Protein AF-A0A1G8NMJ6-F1 (afdb_monomer)

Nearest PDB structures (foldseek):
  6l4l-assembly1_A  TM=5.989E-01  e=3.437E-01  Staphylococcus aureus
  6jis-assembly1_A-2  TM=5.988E-01  e=3.437E-01  Staphylococcus aureus
  6jiw-assembly1_A-2  TM=6.009E-01  e=6.263E-01  Staphylococcus aureus
  3mpr-assembly1_B  TM=6.505E-01  e=8.455E-01  Bacteroides thetaiotaomicron
  2cv8-assembly1_B  TM=3.563E-01  e=1.167E-01  Sulfurisphaera tokodaii

Mean predicted aligned error: 8.41 Å

Radius of gyration: 17.75 Å; Cα contacts (8 Å, |Δi|>4): 208; chains: 1; bounding box: 50×56×42 Å

pLDDT: mean 82.77, std 16.31, range [35.97, 97.88]

Solvent-accessible surface area (backbone atoms only — not comparable to full-atom values): 10008 Å² total; per-residue (Å²): 144,81,84,88,82,79,80,87,79,86,73,89,75,74,80,81,84,61,74,37,52,73,51,55,56,48,33,49,51,49,47,35,46,43,70,59,72,46,87,45,74,67,52,45,52,52,49,51,57,61,55,54,77,39,45,52,67,84,84,37,96,41,73,64,54,51,61,57,43,54,57,58,51,49,53,54,51,49,56,51,43,61,57,56,71,78,44,97,38,47,45,79,46,79,50,97,86,32,41,32,35,29,48,65,53,87,89,51,69,52,37,52,33,40,35,65,40,60,81,51,74,67,57,43,52,51,47,52,52,52,53,48,52,50,46,50,69,75,40,66,88,40,16,36,36,43,40,36,36,30,71,87,75,71,46,76,43,81,48,77,44,78,56,81,73,80,80,128

Structure (mmCIF, N/CA/C/O backbone):
data_AF-A0A1G8NMJ6-F1
#
_entry.id   AF-A0A1G8NMJ6-F1
#
loop_
_atom_site.group_PDB
_atom_site.id
_atom_site.type_symbol
_atom_site.label_atom_id
_atom_site.label_alt_id
_atom_site.label_comp_id
_atom_site.label_asym_id
_atom_site.label_entity_id
_atom_site.label_seq_id
_atom_site.pdbx_PDB_ins_code
_atom_site.Cartn_x
_atom_site.Cartn_y
_atom_site.Cartn_z
_atom_site.occupancy
_atom_site.B_iso_or_equiv
_atom_site.auth_seq_id
_atom_site.auth_comp_id
_atom_site.auth_asym_id
_atom_site.auth_atom_id
_atom_site.pdbx_PDB_model_num
ATOM 1 N N . MET A 1 1 ? -7.998 40.897 12.140 1.00 40.38 1 MET A N 1
ATOM 2 C CA . MET A 1 1 ? -7.699 39.446 12.120 1.00 40.38 1 MET A CA 1
ATOM 3 C C . MET A 1 1 ? -8.924 38.678 11.640 1.00 40.38 1 MET A C 1
ATOM 5 O O . MET A 1 1 ? -9.579 37.986 12.405 1.00 40.38 1 MET A O 1
ATOM 9 N N . LYS A 1 2 ? -9.266 38.855 10.367 1.00 40.78 2 LY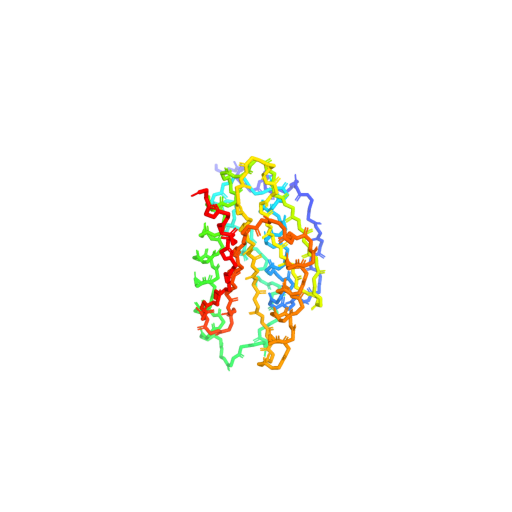S A N 1
ATOM 10 C CA . LYS A 1 2 ? -10.247 38.049 9.641 1.00 40.78 2 LYS A CA 1
ATOM 11 C C . LYS A 1 2 ? -9.519 37.532 8.398 1.00 40.78 2 LYS A C 1
ATOM 13 O O . LYS A 1 2 ? -8.602 38.202 7.936 1.00 40.78 2 LYS A O 1
ATOM 18 N N . ASP A 1 3 ? -9.902 36.340 7.956 1.00 40.44 3 ASP A N 1
ATOM 19 C CA . ASP A 1 3 ? -9.538 35.735 6.663 1.00 40.44 3 ASP A CA 1
ATOM 20 C C . ASP A 1 3 ? -8.311 34.809 6.612 1.00 40.44 3 ASP A C 1
ATOM 22 O O . ASP A 1 3 ? -7.582 34.779 5.629 1.00 40.44 3 ASP A O 1
ATOM 26 N N . PHE A 1 4 ? -8.135 33.950 7.627 1.00 40.59 4 PHE A N 1
ATOM 27 C CA . PHE A 1 4 ? -7.303 32.736 7.482 1.00 40.59 4 PHE A CA 1
ATOM 28 C C . PHE A 1 4 ? -8.119 31.444 7.267 1.00 40.59 4 PHE A C 1
ATOM 30 O O . PHE A 1 4 ? -7.562 30.411 6.908 1.00 40.59 4 PHE A O 1
ATOM 37 N N . ASN A 1 5 ? -9.448 31.497 7.436 1.00 41.06 5 ASN A N 1
ATOM 38 C CA . ASN A 1 5 ? -10.323 30.316 7.377 1.00 41.06 5 ASN A CA 1
ATOM 39 C C . ASN A 1 5 ? -10.987 30.072 6.009 1.00 41.06 5 ASN A C 1
ATOM 41 O O . ASN A 1 5 ? -11.635 29.046 5.839 1.00 41.06 5 ASN A O 1
ATOM 45 N N . ALA A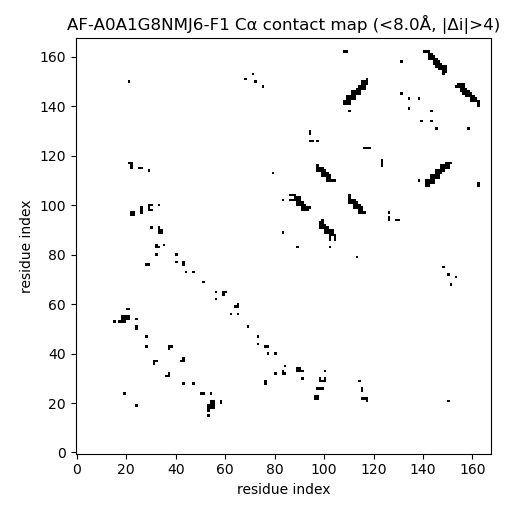 1 6 ? -10.836 30.971 5.031 1.00 38.41 6 ALA A N 1
ATOM 46 C CA . ALA A 1 6 ? -11.620 30.921 3.791 1.00 38.41 6 ALA A CA 1
ATOM 47 C C . ALA A 1 6 ? -10.942 30.201 2.603 1.00 38.41 6 ALA A C 1
ATOM 49 O O . ALA A 1 6 ? -11.583 29.994 1.579 1.00 38.41 6 ALA A O 1
ATOM 50 N N . HIS A 1 7 ? -9.671 29.789 2.707 1.00 35.97 7 HIS A N 1
ATOM 51 C CA . HIS A 1 7 ? -8.907 29.294 1.544 1.00 35.97 7 HIS A CA 1
ATOM 52 C C . HIS A 1 7 ? -8.474 27.820 1.583 1.00 35.97 7 HIS A C 1
ATOM 54 O O . HIS A 1 7 ? -7.648 27.404 0.777 1.00 35.97 7 HIS A O 1
ATOM 60 N N . ILE A 1 8 ? -9.066 26.988 2.445 1.00 45.09 8 ILE A N 1
ATOM 61 C CA . ILE A 1 8 ? -8.804 25.532 2.457 1.00 45.09 8 ILE A CA 1
ATOM 62 C C . ILE A 1 8 ? -10.069 24.738 2.089 1.00 45.09 8 ILE A C 1
ATOM 64 O O . ILE A 1 8 ? -10.347 23.686 2.657 1.00 45.09 8 ILE A O 1
ATOM 68 N N . GLU A 1 9 ? -10.869 25.225 1.140 1.00 43.06 9 GLU A N 1
ATOM 69 C CA . GLU A 1 9 ? -12.060 24.510 0.656 1.00 43.06 9 GLU A CA 1
ATOM 70 C C . GLU A 1 9 ? -12.215 24.603 -0.863 1.00 43.06 9 GLU A C 1
ATOM 72 O O . GLU A 1 9 ? -13.173 25.166 -1.370 1.00 43.06 9 GLU A O 1
ATOM 77 N N . SER A 1 10 ? -11.270 24.058 -1.628 1.00 40.72 10 SER A N 1
ATOM 78 C CA . SER A 1 10 ? -11.523 23.742 -3.046 1.00 40.72 10 SER A CA 1
ATOM 79 C C . SER A 1 10 ? -10.456 22.816 -3.615 1.00 40.72 10 SER A C 1
ATOM 81 O O . SER A 1 10 ? -9.650 23.169 -4.469 1.00 40.72 10 SER A O 1
ATOM 83 N N . SER A 1 11 ? -10.429 21.576 -3.137 1.00 39.00 11 SER A N 1
ATOM 84 C CA . SER A 1 11 ? -9.741 20.507 -3.865 1.00 39.00 11 SER A CA 1
ATOM 85 C C . SER A 1 11 ? -10.468 19.194 -3.598 1.00 39.00 11 SER A C 1
ATOM 87 O O . SER A 1 11 ? -10.291 18.591 -2.545 1.00 39.00 11 SER A O 1
ATOM 89 N N . ASN A 1 12 ? -11.363 18.815 -4.517 1.00 40.78 12 ASN A N 1
ATOM 90 C CA . ASN A 1 12 ? -11.930 17.471 -4.699 1.00 40.78 12 ASN A CA 1
ATOM 91 C C . ASN A 1 12 ? -12.186 16.647 -3.420 1.00 40.78 12 ASN A C 1
ATOM 93 O O . ASN A 1 12 ? -11.673 15.537 -3.267 1.00 40.78 12 ASN A O 1
ATOM 97 N N . ARG A 1 13 ? -13.025 17.157 -2.508 1.00 45.28 13 ARG A N 1
ATOM 98 C CA . ARG A 1 13 ? -13.542 16.356 -1.390 1.00 45.28 13 ARG A CA 1
ATOM 99 C C . ARG A 1 13 ? -14.541 15.335 -1.939 1.00 45.28 13 ARG A C 1
ATOM 101 O O . ARG A 1 13 ? -15.704 15.663 -2.147 1.00 45.28 13 ARG A O 1
ATOM 108 N N . ARG A 1 14 ? -14.117 14.081 -2.131 1.00 49.50 14 ARG A N 1
ATOM 109 C CA . ARG A 1 14 ? -15.064 12.967 -1.973 1.00 49.50 14 ARG A CA 1
ATOM 110 C C . ARG A 1 14 ? -15.632 13.103 -0.561 1.00 49.50 14 ARG A C 1
ATOM 112 O O . ARG A 1 14 ? -14.855 13.175 0.391 1.00 49.50 14 ARG A O 1
ATOM 119 N N . SER A 1 15 ? -16.948 13.239 -0.425 1.00 50.59 15 SER A N 1
ATOM 120 C CA . SER A 1 15 ? -17.579 13.253 0.891 1.00 50.59 15 SER A CA 1
ATOM 121 C C . SER A 1 15 ? -17.396 11.866 1.498 1.00 50.59 15 SER A C 1
ATOM 123 O O . SER A 1 15 ? -18.048 10.916 1.073 1.00 50.59 15 SER A O 1
ATOM 125 N N . PHE A 1 16 ? -16.472 11.726 2.446 1.00 56.09 16 PHE A N 1
ATOM 126 C CA . PHE A 1 16 ? -16.402 10.533 3.281 1.00 56.09 16 PHE A CA 1
ATOM 127 C C . PHE A 1 16 ? -17.601 10.586 4.233 1.00 56.09 16 PHE A C 1
ATOM 129 O O . PHE A 1 16 ? -17.532 11.191 5.297 1.00 56.09 16 PHE A O 1
ATOM 136 N N . THR A 1 17 ? -18.742 10.066 3.786 1.00 60.09 17 THR A N 1
ATOM 137 C CA . THR A 1 17 ? -19.942 9.896 4.619 1.00 60.09 17 THR A CA 1
ATOM 138 C C . THR A 1 17 ? -19.936 8.556 5.341 1.00 60.09 17 THR A C 1
ATOM 140 O O . THR A 1 17 ? -20.579 8.430 6.378 1.00 60.09 17 THR A O 1
ATOM 143 N N . ASP A 1 18 ? -19.164 7.594 4.833 1.00 67.62 18 ASP A N 1
ATOM 144 C CA . ASP A 1 18 ? -19.147 6.223 5.325 1.00 67.62 18 ASP A CA 1
ATOM 145 C C . ASP A 1 18 ? -17.818 5.912 6.029 1.00 67.62 18 ASP A C 1
ATOM 147 O O . ASP A 1 18 ? -16.759 6.355 5.560 1.00 67.62 18 ASP A O 1
ATOM 151 N N . PRO A 1 19 ? -17.846 5.152 7.140 1.00 78.50 19 PRO A N 1
ATOM 152 C CA . PRO A 1 19 ? -16.633 4.701 7.800 1.00 78.50 19 PRO A CA 1
ATOM 153 C C . PRO A 1 19 ? -15.791 3.857 6.838 1.00 78.50 19 PRO A C 1
ATOM 155 O O . PRO A 1 19 ? -16.287 2.938 6.185 1.00 78.50 19 PRO A O 1
ATOM 158 N N . ILE A 1 20 ? -14.501 4.174 6.751 1.00 86.69 20 ILE A N 1
ATOM 159 C CA . ILE A 1 20 ? -13.534 3.430 5.944 1.00 86.69 20 ILE A CA 1
ATOM 160 C C . ILE A 1 20 ? -12.774 2.452 6.832 1.00 86.69 20 ILE A C 1
ATOM 162 O O . ILE A 1 20 ? -12.420 2.764 7.968 1.00 86.69 20 ILE A O 1
ATOM 166 N N . CYS A 1 21 ? -12.483 1.263 6.309 1.00 87.94 21 CYS A N 1
ATOM 167 C CA . CYS A 1 21 ? -11.609 0.326 7.006 1.00 87.94 21 CYS A CA 1
ATOM 168 C C . CYS A 1 21 ? -10.134 0.717 6.837 1.00 87.94 21 CYS A C 1
ATOM 170 O O . CYS A 1 21 ? -9.751 1.428 5.898 1.00 87.94 21 CYS A O 1
ATOM 172 N N . LEU A 1 22 ? -9.278 0.187 7.713 1.00 86.62 22 LEU A N 1
ATOM 173 C CA . LEU A 1 22 ? -7.846 0.495 7.724 1.00 86.62 22 LEU A CA 1
ATOM 174 C C . LEU A 1 22 ? -7.158 0.174 6.390 1.00 86.62 22 LEU A C 1
ATOM 176 O O . LEU A 1 22 ? -6.351 0.963 5.903 1.00 86.62 22 LEU A O 1
ATOM 180 N N . GLN A 1 23 ? -7.519 -0.940 5.748 1.00 90.88 23 GLN A N 1
ATOM 181 C CA . GLN A 1 23 ? -6.962 -1.293 4.439 1.00 90.88 23 GLN A CA 1
ATOM 182 C C . GLN A 1 23 ? -7.289 -0.246 3.370 1.00 90.88 23 GLN A C 1
ATOM 184 O O . GLN A 1 23 ? -6.432 0.101 2.558 1.00 90.88 23 GLN A O 1
ATOM 189 N N . GLN A 1 24 ? -8.532 0.238 3.348 1.00 91.00 24 GLN A N 1
ATOM 190 C CA . GLN A 1 24 ? -8.997 1.175 2.333 1.00 91.00 24 GLN A CA 1
ATOM 191 C C . GLN A 1 24 ? -8.292 2.523 2.469 1.00 91.00 24 GLN A C 1
ATOM 193 O O . GLN A 1 24 ? -7.796 3.040 1.468 1.00 91.00 24 GLN A O 1
ATOM 198 N N . LEU A 1 25 ? -8.174 3.034 3.698 1.00 89.94 25 LEU A N 1
ATOM 199 C CA . LEU A 1 25 ? -7.428 4.254 3.999 1.00 89.94 25 LEU A CA 1
ATOM 200 C C . LEU A 1 25 ? -6.021 4.215 3.383 1.00 89.94 25 LEU A C 1
ATOM 202 O O . LEU A 1 25 ? -5.611 5.135 2.676 1.00 89.94 25 LEU A O 1
ATOM 206 N N . PHE A 1 26 ? -5.291 3.126 3.611 1.00 89.56 26 PHE A N 1
ATOM 207 C CA . PHE A 1 26 ? -3.918 2.997 3.133 1.00 89.56 26 PHE A CA 1
ATOM 208 C C . PHE A 1 26 ? -3.794 2.727 1.646 1.00 89.56 26 PHE A C 1
ATOM 210 O O . PHE A 1 26 ? -2.860 3.224 1.021 1.00 89.56 26 PHE A O 1
ATOM 217 N N . ASN A 1 27 ? -4.731 1.985 1.063 1.00 93.12 27 ASN A N 1
ATOM 218 C CA . ASN A 1 27 ? -4.776 1.834 -0.384 1.00 93.12 27 ASN A CA 1
ATOM 219 C C . ASN A 1 27 ? -4.931 3.193 -1.070 1.00 93.12 27 ASN A C 1
ATOM 221 O O . ASN A 1 27 ? -4.309 3.433 -2.101 1.00 93.12 27 ASN A O 1
ATOM 225 N N . GLU A 1 28 ? -5.757 4.077 -0.509 1.00 92.06 28 GLU A N 1
ATOM 226 C CA . GLU A 1 28 ? -5.933 5.424 -1.039 1.00 92.06 28 GLU A CA 1
ATOM 227 C C . GLU A 1 28 ? -4.696 6.292 -0.842 1.00 92.06 28 GLU A C 1
ATOM 229 O O . GLU A 1 28 ? -4.286 6.945 -1.793 1.00 92.06 28 GLU A O 1
ATOM 234 N N . ILE A 1 29 ? -4.082 6.280 0.347 1.00 90.81 29 ILE A N 1
ATOM 235 C CA . ILE A 1 29 ? -2.839 7.025 0.599 1.00 90.81 29 ILE A CA 1
ATOM 236 C C . ILE A 1 29 ? -1.755 6.578 -0.381 1.00 90.81 29 ILE A C 1
ATOM 238 O O . ILE A 1 29 ? -1.154 7.406 -1.058 1.00 90.8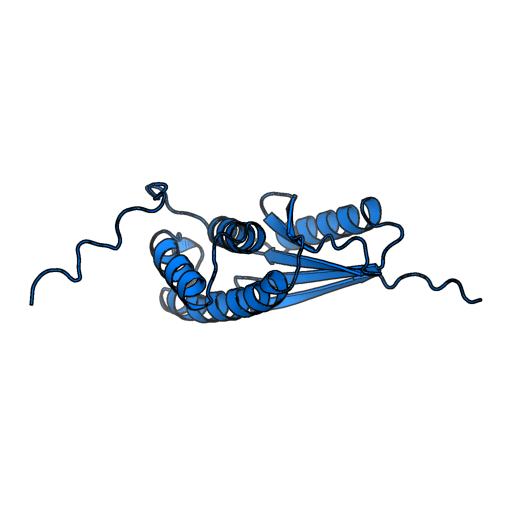1 29 ILE A O 1
ATOM 242 N N . LEU A 1 30 ? -1.528 5.269 -0.497 1.00 91.94 30 LEU A N 1
ATOM 243 C CA . LEU A 1 30 ? -0.495 4.720 -1.367 1.00 91.94 30 LEU A CA 1
ATOM 244 C C . LEU A 1 30 ? -0.762 5.040 -2.844 1.00 91.94 30 LEU A C 1
ATOM 246 O O . LEU A 1 30 ? 0.168 5.359 -3.579 1.00 91.94 30 LEU A O 1
ATOM 250 N N . ARG A 1 31 ? -2.031 5.026 -3.264 1.00 92.44 31 ARG A N 1
ATOM 251 C CA . ARG A 1 31 ? -2.448 5.450 -4.605 1.00 92.44 31 ARG A CA 1
ATOM 252 C C . ARG A 1 31 ? -2.234 6.940 -4.839 1.00 92.44 31 ARG A C 1
ATOM 254 O O . ARG A 1 31 ? -1.763 7.320 -5.897 1.00 92.44 31 ARG A O 1
ATOM 261 N N . GLU A 1 32 ? -2.558 7.791 -3.874 1.00 91.62 32 GLU A N 1
ATOM 262 C CA . GLU A 1 32 ? -2.363 9.240 -3.993 1.00 91.62 32 GLU A CA 1
ATOM 263 C C . GLU A 1 32 ? -0.880 9.627 -4.025 1.00 91.62 32 GLU A C 1
ATOM 265 O O . GLU A 1 32 ? -0.522 10.582 -4.716 1.00 91.62 32 GLU A O 1
ATOM 270 N N . ILE A 1 33 ? -0.024 8.870 -3.330 1.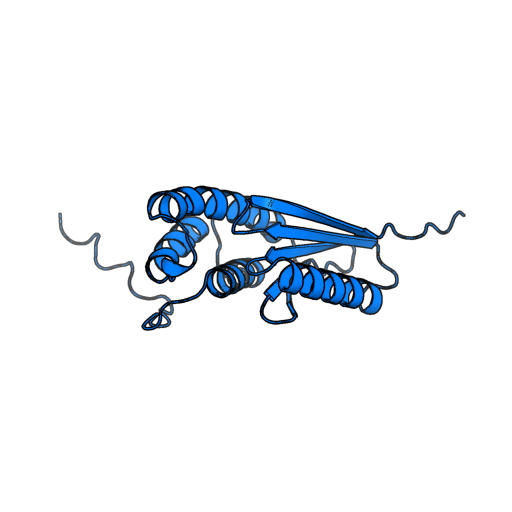00 89.56 33 ILE A N 1
ATOM 271 C CA . ILE A 1 33 ? 1.434 8.971 -3.458 1.00 89.56 33 ILE A CA 1
ATOM 272 C C . ILE A 1 33 ? 1.866 8.541 -4.866 1.00 89.56 33 ILE A C 1
ATOM 274 O O . ILE A 1 33 ? 2.577 9.289 -5.532 1.00 89.56 33 ILE A O 1
ATOM 278 N N . ALA A 1 34 ? 1.426 7.366 -5.328 1.00 89.31 34 ALA A N 1
ATOM 279 C CA . ALA A 1 34 ? 1.795 6.821 -6.636 1.00 89.31 34 ALA A CA 1
ATOM 280 C C . ALA A 1 34 ? 1.353 7.716 -7.807 1.00 89.31 34 ALA A C 1
ATOM 282 O O . ALA A 1 34 ? 2.115 7.922 -8.744 1.00 89.31 34 ALA A O 1
ATOM 283 N N . ASP A 1 35 ? 0.161 8.306 -7.716 1.00 88.75 35 ASP A N 1
ATOM 284 C CA . ASP A 1 35 ? -0.403 9.224 -8.711 1.00 88.75 35 ASP A CA 1
ATOM 285 C C . ASP A 1 35 ? 0.187 10.652 -8.619 1.00 88.75 35 ASP A C 1
ATOM 287 O O . ASP A 1 35 ? -0.320 11.565 -9.272 1.00 88.75 35 ASP A O 1
ATOM 291 N N . ALA A 1 36 ? 1.193 10.885 -7.763 1.00 87.44 36 ALA A N 1
ATOM 292 C CA . ALA A 1 36 ? 1.801 12.195 -7.499 1.00 87.44 36 ALA A CA 1
ATOM 293 C C . ALA A 1 36 ? 0.799 13.301 -7.090 1.00 87.44 36 ALA A C 1
ATOM 295 O O . ALA A 1 36 ? 1.044 14.493 -7.281 1.00 87.44 36 ALA A O 1
ATOM 296 N N . ARG A 1 37 ? -0.340 12.927 -6.486 1.00 89.00 37 ARG A N 1
ATOM 297 C CA . ARG A 1 37 ? -1.357 13.876 -5.982 1.00 89.00 37 ARG A CA 1
ATOM 298 C C . ARG A 1 37 ? -0.946 14.537 -4.672 1.00 89.00 37 ARG A C 1
ATOM 300 O O . ARG A 1 37 ? -1.514 15.555 -4.285 1.00 89.00 37 ARG A O 1
ATOM 307 N N . ILE A 1 38 ? 0.015 13.935 -3.983 1.00 88.94 38 ILE A N 1
ATOM 308 C CA . ILE A 1 38 ? 0.630 14.453 -2.769 1.00 88.94 38 ILE A CA 1
ATOM 309 C C . ILE A 1 38 ? 2.022 14.943 -3.157 1.00 88.94 38 ILE A C 1
ATOM 311 O O . ILE A 1 38 ? 2.846 14.160 -3.615 1.00 88.94 38 ILE A O 1
ATOM 315 N N . SER A 1 39 ? 2.284 16.237 -2.996 1.00 86.25 39 SER A N 1
ATOM 316 C CA . SER A 1 39 ? 3.537 16.863 -3.441 1.00 86.25 39 SER A CA 1
ATOM 317 C C . SER A 1 39 ? 4.541 17.078 -2.307 1.00 86.25 39 SER A C 1
ATOM 319 O O . SER A 1 39 ? 5.745 17.189 -2.556 1.00 86.25 39 SER A O 1
ATOM 321 N N . THR A 1 40 ? 4.080 17.105 -1.051 1.00 92.38 40 THR A N 1
ATOM 322 C CA . THR A 1 40 ? 4.932 17.334 0.122 1.00 92.38 40 THR A CA 1
ATOM 323 C C . THR A 1 40 ? 4.636 16.370 1.271 1.00 92.38 40 THR A C 1
ATOM 325 O O . THR A 1 40 ? 3.528 15.856 1.414 1.00 92.38 40 THR A O 1
ATOM 328 N N . GLU A 1 41 ? 5.626 16.173 2.150 1.00 94.38 41 GLU A N 1
ATOM 329 C CA . GLU A 1 41 ? 5.454 15.405 3.395 1.00 94.38 41 GLU A CA 1
ATOM 330 C C . GLU A 1 41 ? 4.356 16.005 4.281 1.00 94.38 41 GLU A C 1
ATOM 332 O O . GLU A 1 41 ? 3.570 15.286 4.891 1.00 94.38 41 GLU A O 1
ATOM 337 N N . LYS A 1 42 ? 4.252 17.339 4.314 1.00 94.69 42 LYS A N 1
ATOM 338 C CA . LYS A 1 42 ? 3.194 18.037 5.049 1.00 94.69 42 LYS A CA 1
ATOM 339 C C . LYS A 1 42 ? 1.811 17.676 4.506 1.00 94.69 42 LYS A C 1
ATOM 341 O O . LYS A 1 42 ? 0.909 17.402 5.297 1.00 94.69 42 LYS A O 1
ATOM 346 N N . ASP A 1 43 ? 1.648 17.662 3.185 1.00 93.25 43 ASP A N 1
ATOM 347 C CA . ASP A 1 43 ? 0.374 17.317 2.550 1.00 93.25 43 ASP A CA 1
ATOM 348 C C . ASP A 1 43 ? -0.002 15.864 2.825 1.00 93.25 43 ASP A C 1
ATOM 350 O O . ASP A 1 43 ? -1.159 15.590 3.145 1.00 93.25 43 ASP A O 1
ATOM 354 N N . LEU A 1 44 ? 0.979 14.955 2.810 1.00 93.94 44 LEU A N 1
ATOM 355 C CA . LEU A 1 44 ? 0.779 13.560 3.193 1.00 93.94 44 LEU A CA 1
ATOM 356 C C . LEU A 1 44 ? 0.212 13.448 4.610 1.00 93.94 44 LEU A C 1
ATOM 358 O O . LEU A 1 44 ? -0.838 12.844 4.815 1.00 93.94 44 LEU A O 1
ATOM 362 N N . LEU A 1 45 ? 0.885 14.056 5.587 1.00 94.88 45 LEU A N 1
ATOM 363 C CA . LEU A 1 45 ? 0.494 13.967 6.993 1.00 94.88 45 LEU A CA 1
ATOM 364 C C . LEU A 1 45 ? -0.876 14.601 7.253 1.00 94.88 45 LEU A C 1
ATOM 366 O O . LEU A 1 45 ? -1.690 14.044 7.993 1.00 94.88 45 LEU A O 1
ATOM 370 N N . LEU A 1 46 ? -1.164 15.745 6.626 1.00 93.38 46 LEU A N 1
ATOM 371 C CA . LEU 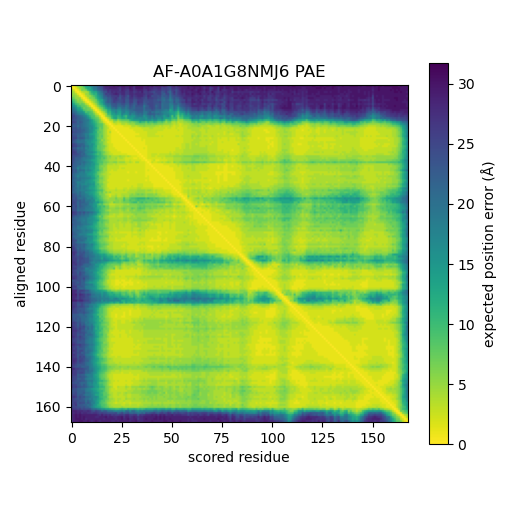A 1 46 ? -2.475 16.387 6.723 1.00 93.38 46 LEU A CA 1
ATOM 372 C C . LEU A 1 46 ? -3.572 15.526 6.100 1.00 93.38 46 LEU A C 1
ATOM 374 O O . LEU A 1 46 ? -4.669 15.444 6.654 1.00 93.38 46 LEU A O 1
ATOM 378 N N . ASN A 1 47 ? -3.286 14.878 4.975 1.00 92.69 47 ASN A N 1
ATOM 379 C CA . ASN A 1 47 ? -4.226 13.993 4.308 1.00 92.69 47 ASN A CA 1
ATOM 380 C C . ASN A 1 47 ? -4.524 12.744 5.150 1.00 92.69 47 ASN A C 1
ATOM 382 O O . ASN A 1 47 ? -5.692 12.440 5.386 1.00 92.69 47 ASN A O 1
ATOM 386 N N . ILE A 1 48 ? -3.492 12.099 5.708 1.00 92.44 48 ILE A N 1
ATOM 387 C CA . ILE A 1 48 ? -3.647 10.986 6.657 1.00 92.44 48 ILE A CA 1
ATOM 388 C C . ILE A 1 48 ? -4.509 11.425 7.836 1.00 92.44 48 ILE A C 1
ATOM 390 O O . ILE A 1 48 ? -5.518 10.789 8.120 1.00 92.44 48 ILE A O 1
ATOM 394 N N . LYS A 1 49 ? -4.171 12.549 8.481 1.00 91.81 49 LYS A N 1
ATOM 395 C CA . LYS A 1 49 ? -4.924 13.076 9.627 1.00 91.81 49 LYS A CA 1
ATOM 396 C C . LYS A 1 49 ? -6.400 13.306 9.293 1.00 91.81 49 LYS A C 1
ATOM 398 O O . LYS A 1 49 ? -7.262 12.963 10.094 1.00 91.81 49 LYS A O 1
ATOM 403 N N . ARG A 1 50 ? -6.699 13.890 8.127 1.00 90.88 50 ARG A N 1
ATOM 404 C CA . ARG A 1 50 ? -8.081 14.140 7.685 1.00 90.88 50 ARG A CA 1
ATOM 405 C C . ARG A 1 50 ? -8.845 12.838 7.483 1.00 90.88 50 ARG A C 1
ATOM 407 O O . ARG A 1 50 ? -9.975 12.737 7.944 1.00 90.88 50 ARG A O 1
ATOM 414 N N . LYS A 1 51 ? -8.237 11.859 6.813 1.00 90.50 51 LYS A N 1
ATOM 415 C CA . LYS A 1 51 ? -8.887 10.578 6.523 1.00 90.50 51 LYS A CA 1
ATOM 416 C C . LYS A 1 51 ? -9.003 9.675 7.758 1.00 90.50 51 LYS A C 1
ATOM 418 O O . LYS A 1 51 ? -9.955 8.912 7.858 1.00 90.50 51 LYS A O 1
ATOM 423 N N . TRP A 1 52 ? -8.100 9.820 8.730 1.00 89.50 52 TRP A N 1
ATOM 424 C CA . TRP A 1 52 ? -8.114 9.075 9.995 1.00 89.50 52 TRP A CA 1
ATOM 425 C C . TRP A 1 52 ? -9.399 9.283 10.805 1.00 89.50 52 TRP A C 1
ATOM 427 O O . TRP A 1 52 ? -9.836 8.380 11.507 1.00 89.50 52 TRP A O 1
ATOM 437 N N . MET A 1 53 ? -10.038 10.452 10.682 1.00 86.88 53 MET A N 1
ATOM 438 C CA . MET A 1 53 ? -11.304 10.752 11.369 1.00 86.88 53 MET A CA 1
ATOM 439 C C . MET A 1 53 ? -12.474 9.874 10.904 1.00 86.88 53 MET A C 1
ATOM 441 O O . MET A 1 53 ? -13.468 9.775 11.614 1.00 86.88 53 MET A O 1
ATOM 445 N N . TYR A 1 54 ? -12.359 9.254 9.728 1.00 86.12 54 TYR A N 1
ATOM 446 C CA . TYR A 1 54 ? -13.380 8.376 9.151 1.00 86.12 54 TYR A CA 1
ATOM 447 C C . TYR A 1 54 ? -13.040 6.895 9.325 1.00 86.12 54 TYR A C 1
ATOM 449 O O . TYR A 1 54 ? -13.757 6.038 8.814 1.00 86.12 54 TYR A O 1
ATOM 457 N N . LEU A 1 55 ? -11.928 6.584 9.993 1.00 86.62 55 LEU A N 1
ATOM 458 C CA . LEU A 1 55 ? -11.496 5.215 10.206 1.00 86.62 55 LEU A CA 1
ATOM 459 C C . LEU A 1 55 ? -12.411 4.531 11.228 1.00 86.62 55 LEU A C 1
ATOM 461 O O . LEU A 1 55 ? -12.646 5.070 12.310 1.00 86.62 55 LEU A O 1
ATOM 465 N N . ASP A 1 56 ? -12.888 3.331 10.901 1.00 83.94 56 ASP A N 1
ATOM 466 C CA . ASP A 1 56 ? -13.642 2.514 11.851 1.00 83.94 56 ASP A CA 1
ATOM 467 C C . ASP A 1 56 ? -12.750 2.123 13.043 1.00 83.94 56 ASP A C 1
ATOM 469 O O . ASP A 1 56 ? -11.774 1.380 12.906 1.00 83.94 56 ASP A O 1
ATOM 473 N N . TYR A 1 57 ? -13.078 2.635 14.231 1.00 78.75 57 TYR A N 1
ATOM 474 C CA . TYR A 1 57 ? -12.311 2.374 15.447 1.00 78.75 57 TYR A CA 1
ATOM 475 C C . TYR A 1 57 ? -12.481 0.934 15.954 1.00 78.75 57 TYR A C 1
ATOM 477 O O . TYR A 1 57 ? -11.661 0.481 16.753 1.00 78.75 57 TYR A O 1
ATOM 485 N N . ASN A 1 58 ? -13.495 0.192 15.486 1.00 81.56 58 ASN A N 1
ATOM 486 C CA . ASN A 1 58 ? -13.730 -1.201 15.886 1.00 81.56 58 ASN A CA 1
ATOM 487 C C . ASN A 1 58 ? -12.618 -2.151 15.415 1.00 81.56 58 ASN A C 1
ATOM 489 O O . ASN A 1 58 ? -12.516 -3.281 15.890 1.00 81.56 58 ASN A O 1
ATOM 493 N N . ASP A 1 59 ? -11.749 -1.695 14.508 1.00 73.75 59 ASP A N 1
ATOM 494 C CA . ASP A 1 59 ? -10.559 -2.432 14.093 1.00 73.75 59 ASP A CA 1
ATOM 495 C C . ASP A 1 59 ? -9.466 -2.513 15.180 1.00 73.75 59 ASP A C 1
ATOM 497 O O . ASP A 1 59 ? -8.511 -3.291 15.022 1.00 73.75 59 ASP A O 1
ATOM 501 N N . PHE A 1 60 ? -9.600 -1.746 16.268 1.00 82.06 60 PHE A N 1
ATOM 502 C CA . PHE A 1 60 ? -8.618 -1.598 17.342 1.00 82.06 60 PHE A CA 1
ATOM 503 C C . PHE A 1 60 ? -9.147 -2.139 18.673 1.00 82.06 60 PHE A C 1
ATOM 505 O O . PHE A 1 60 ? -10.317 -1.978 19.008 1.00 82.06 60 PHE A O 1
ATOM 512 N N . SER A 1 61 ? -8.262 -2.759 19.459 1.00 84.25 61 SER A N 1
ATOM 513 C CA . SER A 1 61 ? -8.627 -3.332 20.761 1.00 84.25 61 SER A CA 1
ATOM 514 C C . SER A 1 61 ? -8.967 -2.256 21.795 1.00 84.25 61 SER A C 1
ATOM 516 O O . SER A 1 61 ? -9.811 -2.473 22.661 1.00 84.25 61 SER A O 1
ATOM 518 N N . THR A 1 62 ? -8.305 -1.097 21.719 1.00 86.69 62 THR A N 1
ATOM 519 C CA . THR A 1 62 ? -8.530 0.043 22.611 1.00 86.69 62 THR A CA 1
ATOM 520 C C . THR A 1 62 ? -8.430 1.375 21.863 1.00 86.69 62 THR A C 1
ATOM 522 O O . THR A 1 62 ? -7.798 1.479 20.810 1.00 86.69 62 THR A O 1
ATOM 525 N N . VAL A 1 63 ? -8.991 2.440 22.451 1.00 85.00 63 VAL A N 1
ATOM 526 C CA . VAL A 1 63 ? -8.792 3.823 21.969 1.00 85.00 63 VAL A CA 1
ATOM 527 C C . VAL A 1 63 ? -7.310 4.222 22.022 1.00 85.00 63 VAL A C 1
ATOM 529 O O . VAL A 1 63 ? -6.836 4.963 21.164 1.00 85.00 63 VAL A O 1
ATOM 532 N N . GLY A 1 64 ? -6.561 3.703 23.001 1.00 84.06 64 GLY A N 1
ATOM 533 C CA . GLY A 1 64 ? -5.115 3.903 23.090 1.00 84.06 64 GLY A CA 1
ATOM 534 C C . GLY A 1 64 ? -4.381 3.340 21.874 1.00 84.06 64 GLY A C 1
ATOM 535 O O . GLY A 1 64 ? -3.564 4.044 21.287 1.00 84.06 64 GLY A O 1
ATOM 536 N N . ASP A 1 65 ? -4.732 2.127 21.438 1.00 80.88 65 ASP A N 1
ATOM 537 C CA . ASP A 1 65 ? -4.155 1.496 20.242 1.00 80.88 65 ASP A CA 1
ATOM 538 C C . ASP A 1 65 ? -4.503 2.275 18.970 1.00 80.88 65 ASP A C 1
ATOM 540 O O . ASP A 1 65 ? -3.652 2.467 18.101 1.00 80.88 65 ASP A O 1
ATOM 544 N N . PHE A 1 66 ? -5.735 2.785 18.882 1.00 84.31 66 PHE A N 1
ATOM 545 C CA . PHE A 1 66 ? -6.156 3.659 17.790 1.00 84.31 66 PHE A CA 1
ATOM 546 C C . PHE A 1 66 ? -5.285 4.922 17.716 1.00 84.31 66 PHE A C 1
ATOM 548 O O . PHE A 1 66 ? -4.710 5.210 16.667 1.00 84.31 66 PHE A O 1
ATOM 555 N N . ILE A 1 67 ? -5.116 5.644 18.829 1.00 83.44 67 ILE A N 1
ATOM 556 C CA . ILE A 1 67 ? -4.299 6.868 18.868 1.00 83.44 67 ILE A CA 1
ATOM 557 C C . ILE A 1 67 ? -2.820 6.553 18.626 1.00 83.44 67 ILE A C 1
ATOM 559 O O . ILE A 1 67 ? -2.165 7.275 17.884 1.00 83.44 67 ILE A O 1
ATOM 563 N N . ALA A 1 68 ? -2.280 5.487 19.216 1.00 82.50 68 ALA A N 1
ATOM 564 C CA . ALA A 1 68 ? -0.876 5.123 19.049 1.00 82.50 68 ALA A CA 1
ATOM 565 C C . ALA A 1 68 ? -0.559 4.684 17.612 1.00 82.50 68 ALA A C 1
ATOM 567 O O . ALA A 1 68 ? 0.520 4.971 17.102 1.00 82.50 68 ALA A O 1
ATOM 568 N N . SER A 1 69 ? -1.498 4.026 16.930 1.00 82.31 69 SER A N 1
ATOM 569 C CA . SER A 1 69 ? -1.266 3.537 15.571 1.00 82.31 69 SER A CA 1
ATOM 570 C C . SER A 1 69 ? -1.106 4.659 14.541 1.00 82.31 69 SER A C 1
ATOM 572 O O . SER A 1 69 ? -0.344 4.476 13.592 1.00 82.31 69 SER A O 1
ATOM 574 N N . ILE A 1 70 ? -1.722 5.838 14.734 1.00 86.25 70 ILE A N 1
ATOM 575 C CA . ILE A 1 70 ? -1.641 6.942 13.758 1.00 86.25 70 ILE A CA 1
ATOM 576 C C . ILE A 1 70 ? -0.198 7.403 13.516 1.00 86.25 70 ILE A C 1
ATOM 578 O O . ILE A 1 70 ? 0.158 7.768 12.398 1.00 86.25 70 ILE A O 1
ATOM 582 N N . THR A 1 71 ? 0.655 7.379 14.542 1.00 85.50 71 THR A N 1
ATOM 583 C CA . THR A 1 71 ? 2.048 7.823 14.418 1.00 85.50 71 THR A CA 1
ATOM 584 C C . THR A 1 71 ? 2.872 6.807 13.638 1.00 85.50 71 THR A C 1
ATOM 586 O O . THR A 1 71 ? 3.610 7.198 12.737 1.00 85.50 71 THR A O 1
ATOM 589 N N . ALA A 1 72 ? 2.681 5.511 13.904 1.00 83.25 72 ALA A N 1
ATOM 590 C CA . ALA A 1 72 ? 3.299 4.432 13.136 1.00 83.25 72 ALA A CA 1
ATOM 591 C C . ALA A 1 72 ? 2.852 4.464 11.664 1.00 83.25 72 ALA A C 1
ATOM 593 O O . ALA A 1 72 ? 3.668 4.343 10.755 1.00 83.25 72 ALA A O 1
ATOM 594 N N . VAL A 1 73 ? 1.562 4.706 11.426 1.00 83.38 73 VAL A N 1
ATOM 595 C CA . VAL A 1 73 ? 0.981 4.901 10.091 1.00 83.38 73 VAL A CA 1
ATOM 596 C C . VAL A 1 73 ? 1.657 6.052 9.348 1.00 83.38 73 VAL A C 1
ATOM 598 O O . VAL A 1 73 ? 2.062 5.897 8.196 1.00 83.38 73 VAL A O 1
ATOM 601 N N . MET A 1 74 ? 1.770 7.210 10.000 1.00 90.25 74 MET A N 1
ATOM 602 C CA . MET A 1 74 ? 2.389 8.400 9.421 1.00 90.25 74 MET A CA 1
ATOM 603 C C . MET A 1 74 ? 3.868 8.176 9.100 1.00 90.25 74 MET A C 1
ATOM 605 O O . MET A 1 74 ? 4.310 8.560 8.019 1.00 90.25 74 MET A O 1
ATOM 609 N N . ASP A 1 75 ? 4.614 7.534 9.999 1.00 88.94 75 ASP A N 1
ATOM 610 C CA . ASP A 1 75 ? 6.033 7.226 9.802 1.00 88.94 75 ASP A CA 1
ATOM 611 C C . ASP A 1 75 ? 6.255 6.315 8.583 1.00 88.94 75 ASP A C 1
ATOM 613 O O . ASP A 1 75 ? 7.071 6.611 7.708 1.00 88.94 75 ASP A O 1
ATOM 617 N N . GLU A 1 76 ? 5.471 5.246 8.457 1.00 85.75 76 GLU A N 1
ATOM 618 C CA . GLU A 1 76 ? 5.587 4.318 7.329 1.00 85.75 76 GLU A CA 1
ATOM 619 C C . GLU A 1 76 ? 5.142 4.949 6.006 1.00 85.75 76 GLU A C 1
ATOM 621 O O . GLU A 1 76 ? 5.802 4.782 4.978 1.00 85.75 76 GLU A O 1
ATOM 626 N N . ALA A 1 77 ? 4.077 5.754 6.020 1.00 89.06 77 ALA A N 1
ATOM 627 C CA . ALA A 1 77 ? 3.662 6.503 4.840 1.00 89.06 77 ALA A CA 1
ATOM 628 C C . ALA A 1 77 ? 4.747 7.491 4.379 1.00 89.06 77 ALA A C 1
ATOM 630 O O . ALA A 1 77 ? 4.977 7.614 3.176 1.00 89.06 77 ALA A O 1
ATOM 631 N N . LEU A 1 78 ? 5.451 8.157 5.303 1.00 91.75 78 LEU A N 1
ATOM 632 C CA . LEU A 1 78 ? 6.562 9.056 4.973 1.00 91.75 78 LEU A CA 1
ATOM 633 C C . LEU A 1 78 ? 7.738 8.317 4.329 1.00 91.75 78 LEU A C 1
ATOM 635 O O . LEU A 1 78 ? 8.308 8.822 3.361 1.00 91.75 78 LEU A O 1
ATOM 639 N N . LYS A 1 79 ? 8.096 7.125 4.823 1.00 87.62 79 LYS A N 1
ATOM 640 C CA . LYS A 1 79 ? 9.156 6.297 4.219 1.00 87.62 79 LYS A CA 1
ATOM 641 C C . LYS A 1 79 ? 8.818 5.948 2.771 1.00 87.62 79 LYS A C 1
ATOM 643 O O . LYS A 1 79 ? 9.645 6.157 1.884 1.00 87.62 79 LYS A O 1
ATOM 648 N N . VAL A 1 80 ? 7.589 5.490 2.530 1.00 86.31 80 VAL A N 1
ATOM 649 C CA . VAL A 1 80 ? 7.109 5.146 1.185 1.00 86.31 80 VAL A CA 1
ATOM 650 C C . VAL A 1 80 ? 7.032 6.379 0.288 1.00 86.31 80 VAL A C 1
ATOM 652 O O . VAL A 1 80 ? 7.466 6.332 -0.858 1.00 86.31 80 VAL A O 1
ATOM 655 N N . PHE A 1 81 ? 6.538 7.503 0.807 1.00 89.50 81 PHE A N 1
ATOM 656 C CA . PHE A 1 81 ? 6.469 8.760 0.067 1.00 89.50 81 PHE A CA 1
ATOM 657 C C . PHE A 1 81 ? 7.844 9.239 -0.387 1.00 89.50 81 PHE A C 1
ATOM 659 O O . PHE A 1 81 ? 8.016 9.582 -1.552 1.00 89.50 81 PHE A O 1
ATOM 666 N N . ARG A 1 82 ? 8.837 9.227 0.509 1.00 87.94 82 ARG A N 1
ATOM 667 C CA . ARG A 1 82 ? 10.215 9.592 0.161 1.00 87.94 82 ARG A CA 1
ATOM 668 C C . ARG A 1 82 ? 10.760 8.689 -0.930 1.00 87.94 82 ARG A C 1
ATOM 670 O O . ARG A 1 82 ? 11.362 9.200 -1.857 1.00 87.94 82 ARG A O 1
ATOM 677 N N . TYR A 1 83 ? 10.514 7.385 -0.843 1.00 84.06 83 TYR A N 1
ATOM 678 C CA . TYR A 1 83 ? 10.946 6.440 -1.864 1.00 84.06 83 TYR A CA 1
ATOM 679 C C . TYR A 1 83 ? 10.297 6.728 -3.231 1.00 84.06 83 TYR A C 1
ATOM 681 O O . TYR A 1 83 ? 10.995 7.001 -4.203 1.00 84.06 83 TYR A O 1
ATOM 689 N N . LEU A 1 84 ? 8.961 6.744 -3.290 1.00 82.69 84 LEU A N 1
ATOM 690 C CA . LEU A 1 84 ? 8.195 6.883 -4.537 1.00 82.69 84 LEU A CA 1
ATOM 691 C C . LEU A 1 84 ? 8.272 8.284 -5.159 1.00 82.69 84 LEU A C 1
ATOM 693 O O . LEU A 1 84 ? 8.010 8.454 -6.345 1.00 82.69 84 LEU A O 1
ATOM 697 N N . ARG A 1 85 ? 8.628 9.315 -4.389 1.00 76.31 85 ARG A N 1
ATOM 698 C CA . ARG A 1 85 ? 8.798 10.672 -4.926 1.00 76.31 85 ARG A CA 1
ATOM 699 C C . ARG A 1 85 ? 9.992 10.785 -5.876 1.00 76.31 85 ARG A C 1
ATOM 701 O O . ARG A 1 85 ? 9.995 11.667 -6.729 1.00 76.31 85 ARG A O 1
ATOM 708 N N . PHE A 1 86 ? 11.005 9.935 -5.720 1.00 70.56 86 PHE A N 1
ATOM 709 C CA . PHE A 1 86 ? 12.198 9.951 -6.571 1.00 70.56 86 PHE A CA 1
ATOM 710 C C . PHE A 1 86 ? 12.081 9.025 -7.786 1.00 70.56 86 PHE A C 1
ATOM 712 O O . PHE A 1 86 ? 13.063 8.842 -8.502 1.00 70.56 86 PHE A O 1
ATOM 719 N N . THR A 1 87 ? 10.909 8.430 -8.021 1.00 72.81 87 THR A N 1
ATOM 720 C CA . THR A 1 87 ? 10.689 7.522 -9.146 1.00 72.81 87 THR A CA 1
ATOM 721 C C . THR A 1 87 ? 9.871 8.197 -10.244 1.00 72.81 87 THR A C 1
ATOM 723 O O . THR A 1 87 ? 8.761 8.659 -9.996 1.00 72.81 87 THR A O 1
ATOM 726 N N . ASP A 1 88 ? 10.392 8.206 -11.474 1.00 70.00 88 ASP A N 1
ATOM 727 C CA . ASP A 1 88 ? 9.774 8.908 -12.615 1.00 70.00 88 ASP A CA 1
ATOM 728 C C . ASP A 1 88 ? 8.462 8.268 -13.103 1.00 70.00 88 ASP A C 1
ATOM 730 O O . ASP A 1 88 ? 7.620 8.926 -13.713 1.00 70.00 88 ASP A O 1
ATOM 734 N N . LYS A 1 89 ? 8.289 6.963 -12.860 1.00 79.94 89 LYS A N 1
ATOM 735 C CA . LYS A 1 89 ? 7.106 6.189 -13.257 1.00 79.94 89 LYS A CA 1
ATOM 736 C C . LYS A 1 89 ? 6.681 5.261 -12.123 1.00 79.94 89 LYS A C 1
ATOM 738 O O . LYS A 1 89 ? 7.178 4.139 -12.029 1.00 79.94 89 LYS A O 1
ATOM 743 N N . THR A 1 90 ? 5.736 5.707 -11.304 1.00 84.25 90 THR A N 1
ATOM 744 C CA . THR A 1 90 ? 5.074 4.855 -10.306 1.00 84.25 90 THR A CA 1
ATOM 745 C C . THR A 1 90 ? 3.746 4.356 -10.855 1.00 84.25 90 THR A C 1
ATOM 747 O O . THR A 1 90 ? 2.967 5.127 -11.412 1.00 84.25 90 THR A O 1
ATOM 750 N N . ILE A 1 91 ? 3.474 3.060 -10.708 1.00 88.69 91 ILE A N 1
ATOM 751 C CA . ILE A 1 91 ? 2.229 2.429 -11.156 1.00 88.69 91 ILE A CA 1
ATOM 752 C C . ILE A 1 91 ? 1.594 1.671 -9.987 1.00 88.69 91 ILE A C 1
ATOM 754 O O . ILE A 1 91 ? 2.262 1.252 -9.043 1.00 88.69 91 ILE A O 1
ATOM 758 N N . GLY A 1 92 ? 0.274 1.507 -10.051 1.00 91.44 92 GLY A N 1
ATOM 759 C CA . GLY A 1 92 ? -0.507 0.732 -9.098 1.00 91.44 92 GLY A CA 1
ATOM 760 C C . GLY A 1 92 ? -1.009 -0.596 -9.648 1.00 91.44 92 GLY A C 1
ATOM 761 O O . GLY A 1 92 ? -1.469 -0.675 -10.787 1.00 91.44 92 GLY A O 1
ATOM 762 N N . LYS A 1 93 ? -1.036 -1.624 -8.800 1.00 94.19 93 LYS A N 1
ATOM 763 C CA . LYS A 1 93 ? -1.776 -2.873 -9.019 1.00 94.19 93 LYS A CA 1
ATOM 764 C C . LYS A 1 93 ? -2.673 -3.151 -7.818 1.00 94.19 93 LYS A C 1
ATOM 766 O O . LYS A 1 93 ? -2.250 -2.989 -6.682 1.00 94.19 93 LYS A O 1
ATOM 771 N N . GLN A 1 94 ? -3.910 -3.585 -8.056 1.00 95.50 94 GLN A N 1
ATOM 772 C CA . GLN A 1 94 ? -4.797 -4.045 -6.987 1.00 95.50 94 GLN A CA 1
ATOM 773 C C . GLN A 1 94 ? -4.850 -5.577 -6.965 1.00 95.50 94 GLN A C 1
ATOM 775 O O . GLN A 1 94 ? -5.078 -6.197 -8.005 1.00 95.50 94 GLN A O 1
ATOM 780 N N . ILE A 1 95 ? -4.629 -6.167 -5.789 1.00 94.75 95 ILE A N 1
ATOM 781 C CA . ILE A 1 95 ? -4.644 -7.614 -5.533 1.00 94.75 95 ILE A CA 1
ATOM 782 C C . ILE A 1 95 ? -5.474 -7.864 -4.276 1.00 94.75 95 ILE A C 1
ATOM 784 O O . ILE A 1 95 ? -5.130 -7.369 -3.208 1.00 94.75 95 ILE A O 1
ATOM 788 N N . ASP A 1 96 ? -6.592 -8.581 -4.418 1.00 93.06 96 ASP A N 1
ATOM 789 C CA . ASP A 1 96 ? -7.505 -8.953 -3.320 1.00 93.06 96 ASP A CA 1
ATOM 790 C C . ASP A 1 96 ? -7.820 -7.797 -2.340 1.00 93.06 96 ASP A C 1
ATOM 792 O O . ASP A 1 96 ? -7.720 -7.890 -1.114 1.00 93.06 96 ASP A O 1
ATOM 796 N N . GLY A 1 97 ? -8.149 -6.632 -2.910 1.00 91.44 97 GLY A N 1
ATOM 797 C CA . GLY A 1 97 ? -8.482 -5.440 -2.132 1.00 91.44 97 GLY A CA 1
ATOM 798 C C . GLY A 1 97 ? -7.286 -4.736 -1.481 1.00 91.44 97 GLY A C 1
ATOM 799 O O . GLY A 1 97 ? -7.509 -3.834 -0.682 1.00 91.44 97 GLY A O 1
ATOM 800 N N . VAL A 1 98 ? -6.045 -5.083 -1.827 1.00 95.38 98 VAL A N 1
ATOM 801 C CA . VAL A 1 98 ? -4.814 -4.377 -1.438 1.00 95.38 98 VAL A CA 1
ATOM 802 C C . VAL A 1 98 ? -4.205 -3.688 -2.648 1.00 95.38 98 VAL A C 1
ATOM 804 O O . VAL A 1 98 ? -4.093 -4.278 -3.721 1.00 95.38 98 VAL A O 1
ATOM 807 N N . TYR A 1 99 ? -3.834 -2.423 -2.487 1.00 95.69 99 TYR A N 1
ATOM 808 C CA . TYR A 1 99 ? -3.116 -1.670 -3.506 1.00 95.69 99 TYR A CA 1
ATOM 809 C C . TYR A 1 99 ? -1.608 -1.844 -3.316 1.00 95.69 99 TYR A C 1
ATOM 811 O O . TYR A 1 99 ? -1.093 -1.732 -2.203 1.00 95.69 99 TYR A O 1
ATOM 819 N N . ILE A 1 100 ? -0.918 -2.109 -4.417 1.00 95.06 100 ILE A N 1
ATOM 820 C CA . ILE A 1 100 ? 0.526 -2.276 -4.501 1.00 95.06 100 ILE A CA 1
ATOM 821 C C . ILE A 1 100 ? 1.045 -1.172 -5.412 1.00 95.06 100 ILE A C 1
ATOM 823 O O . ILE A 1 100 ? 0.678 -1.131 -6.587 1.00 95.06 100 ILE A O 1
ATOM 827 N N . ALA A 1 101 ? 1.872 -0.281 -4.873 1.00 93.38 101 ALA A N 1
ATOM 828 C CA . ALA A 1 101 ? 2.596 0.707 -5.665 1.00 93.38 101 ALA A CA 1
ATOM 829 C C . ALA A 1 101 ? 3.962 0.142 -6.030 1.00 93.38 101 ALA A C 1
ATOM 831 O O . ALA A 1 101 ? 4.625 -0.440 -5.177 1.00 93.38 101 ALA A O 1
ATOM 832 N N . TYR A 1 102 ? 4.392 0.313 -7.268 1.00 91.19 102 TYR A N 1
ATOM 833 C CA . TYR A 1 102 ? 5.704 -0.141 -7.707 1.00 91.19 102 TYR A CA 1
ATOM 834 C C . TYR A 1 102 ? 6.301 0.834 -8.708 1.00 91.19 102 TYR A C 1
ATOM 836 O O . TYR A 1 102 ? 5.574 1.534 -9.421 1.00 91.19 102 TYR A O 1
ATOM 844 N N . ASP A 1 103 ? 7.626 0.876 -8.756 1.00 86.62 103 ASP A N 1
ATOM 845 C CA . ASP A 1 103 ? 8.334 1.623 -9.779 1.00 86.62 103 ASP A CA 1
ATOM 846 C C . ASP A 1 103 ? 8.383 0.811 -11.083 1.00 86.62 103 ASP A C 1
ATOM 848 O O . ASP A 1 103 ? 8.627 -0.391 -11.106 1.00 86.62 103 ASP A O 1
ATOM 852 N N . ASN A 1 104 ? 8.089 1.452 -12.209 1.00 75.56 104 ASN A N 1
ATOM 853 C CA . ASN A 1 104 ? 8.223 0.836 -13.527 1.00 75.56 104 ASN A CA 1
ATOM 854 C C . ASN A 1 104 ? 9.242 1.610 -14.353 1.00 75.56 104 ASN A C 1
ATOM 856 O O . ASN A 1 104 ? 8.943 2.154 -15.420 1.00 75.56 104 ASN A O 1
ATOM 860 N N . GLN A 1 105 ? 10.453 1.712 -13.816 1.00 74.88 105 GLN A N 1
ATOM 861 C CA . GLN A 1 105 ? 11.546 2.337 -14.534 1.00 74.88 105 GLN A CA 1
ATOM 862 C C . GLN A 1 105 ? 12.146 1.327 -15.517 1.00 74.88 105 GLN A C 1
ATOM 864 O O . GLN A 1 105 ? 12.692 0.289 -15.136 1.00 74.88 105 GLN A O 1
ATOM 869 N N . GLU A 1 106 ? 12.039 1.630 -16.810 1.00 68.06 106 GLU A N 1
ATOM 870 C CA . GLU A 1 106 ? 12.517 0.758 -17.893 1.00 68.06 106 GLU A CA 1
ATOM 871 C C . GLU A 1 106 ? 14.011 0.432 -17.746 1.00 68.06 106 GLU A C 1
ATOM 873 O O . GLU A 1 106 ? 14.406 -0.714 -17.962 1.00 68.06 106 GLU A O 1
ATOM 878 N N . ASN A 1 107 ? 14.795 1.394 -17.247 1.00 69.06 107 ASN A N 1
ATOM 879 C CA . ASN A 1 107 ? 16.250 1.312 -17.103 1.00 69.06 107 ASN A CA 1
ATOM 880 C C . ASN A 1 107 ? 16.735 0.571 -15.844 1.00 69.06 107 ASN A C 1
ATOM 882 O O . ASN A 1 107 ? 17.929 0.293 -15.731 1.00 69.06 107 ASN A O 1
ATOM 886 N N . PHE A 1 108 ? 15.852 0.247 -14.894 1.00 74.12 108 PHE A N 1
ATOM 887 C CA . PHE A 1 108 ? 16.253 -0.446 -13.670 1.00 74.12 108 PHE A CA 1
ATOM 888 C C . PHE A 1 108 ? 16.227 -1.966 -13.853 1.00 74.12 108 PHE A C 1
ATOM 890 O O . PHE A 1 108 ? 15.298 -2.552 -14.422 1.00 74.12 108 PHE A O 1
ATOM 897 N N . SER A 1 109 ? 17.281 -2.609 -13.343 1.00 79.06 109 SER A N 1
ATOM 898 C CA . SER A 1 109 ? 17.467 -4.065 -13.358 1.00 79.06 109 SER A CA 1
ATOM 899 C C . SER A 1 109 ? 16.603 -4.797 -12.325 1.00 79.06 109 SER A C 1
ATOM 901 O O . SER A 1 109 ? 16.480 -6.026 -12.388 1.00 79.06 109 SER A O 1
ATOM 903 N N . SER A 1 110 ? 16.001 -4.052 -11.395 1.00 87.12 110 SER A N 1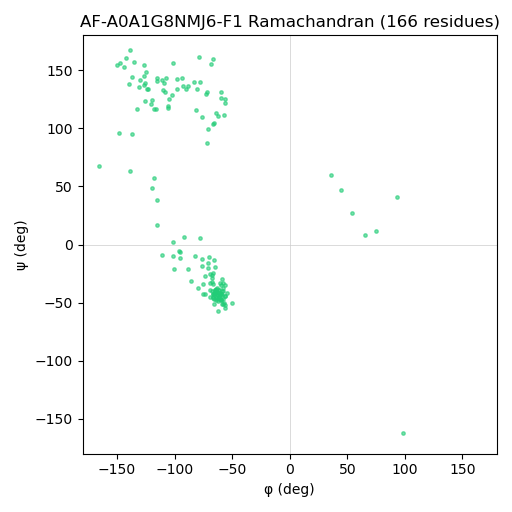
ATOM 904 C CA . SER A 1 110 ? 15.105 -4.553 -10.361 1.00 87.12 110 SER A CA 1
ATOM 905 C C . SER A 1 110 ? 13.897 -3.638 -10.202 1.00 87.12 110 SER A C 1
ATOM 907 O O . SER A 1 110 ? 14.041 -2.426 -10.308 1.00 87.12 110 SER A O 1
ATOM 909 N N . ILE A 1 111 ? 12.741 -4.233 -9.921 1.00 90.19 111 ILE A N 1
ATOM 910 C CA . ILE A 1 111 ? 11.504 -3.543 -9.536 1.00 90.19 111 ILE A CA 1
ATOM 911 C C . ILE A 1 111 ? 11.419 -3.476 -8.011 1.00 90.19 111 ILE A C 1
ATOM 913 O O . ILE A 1 111 ? 11.774 -4.440 -7.330 1.00 90.19 111 ILE A O 1
ATOM 917 N N . GLU A 1 112 ? 10.913 -2.389 -7.452 1.00 90.62 112 GLU A N 1
ATOM 918 C CA . GLU A 1 112 ? 10.573 -2.288 -6.037 1.00 90.62 112 GLU A CA 1
ATOM 919 C C . GLU A 1 112 ? 9.086 -1.980 -5.868 1.00 90.62 112 GLU A C 1
ATOM 921 O O . GLU A 1 112 ? 8.558 -0.975 -6.343 1.00 90.62 112 GLU A O 1
ATOM 926 N N . ALA A 1 113 ? 8.400 -2.878 -5.168 1.00 93.00 113 ALA A N 1
ATOM 927 C CA . ALA A 1 113 ? 6.976 -2.823 -4.905 1.00 93.00 113 ALA A CA 1
ATOM 928 C C . ALA A 1 113 ? 6.708 -2.651 -3.406 1.00 93.00 113 ALA A C 1
ATOM 930 O O . ALA A 1 113 ? 7.345 -3.283 -2.562 1.00 93.00 113 ALA A O 1
ATOM 931 N N . TRP A 1 114 ? 5.709 -1.840 -3.084 1.00 94.00 114 TRP A N 1
ATOM 932 C CA . TRP A 1 114 ? 5.280 -1.488 -1.740 1.00 94.00 114 TRP A CA 1
ATOM 933 C C . TRP A 1 114 ? 3.798 -1.779 -1.564 1.00 94.00 114 TRP A C 1
ATOM 935 O O . TRP A 1 114 ? 2.984 -1.478 -2.436 1.00 94.00 114 TRP A O 1
ATOM 945 N N . MET A 1 115 ? 3.430 -2.323 -0.409 1.00 94.81 115 MET A N 1
ATOM 946 C CA . MET A 1 115 ? 2.035 -2.504 -0.026 1.00 94.81 115 MET A CA 1
ATOM 947 C C . MET A 1 115 ? 1.834 -2.381 1.481 1.00 94.81 115 MET A C 1
ATOM 949 O O . MET A 1 115 ? 2.729 -2.647 2.285 1.00 94.81 115 MET A O 1
ATOM 953 N N . PHE A 1 116 ? 0.611 -2.050 1.869 1.00 93.00 116 PHE A N 1
ATOM 954 C CA . PHE A 1 116 ? 0.175 -2.084 3.257 1.00 93.00 116 PHE A CA 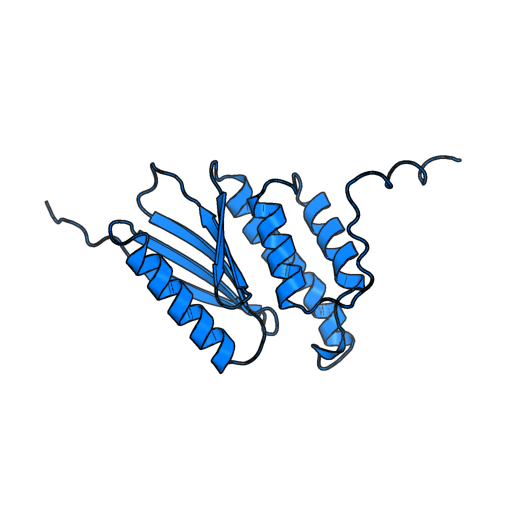1
ATOM 955 C C . PHE A 1 116 ? -0.803 -3.236 3.463 1.00 93.00 116 PHE A C 1
ATOM 957 O O . PHE A 1 116 ? -1.660 -3.482 2.615 1.00 93.00 116 PHE A O 1
ATOM 964 N N . LEU A 1 117 ? -0.684 -3.947 4.583 1.00 92.69 117 LEU A N 1
ATOM 965 C CA . LEU A 1 117 ? -1.472 -5.140 4.875 1.00 92.69 117 LEU A CA 1
ATOM 966 C C . LEU A 1 117 ? -2.224 -5.005 6.194 1.00 92.69 117 LEU A C 1
ATOM 968 O O . LEU A 1 117 ? -1.648 -4.686 7.229 1.00 92.69 117 LEU A O 1
ATOM 972 N N . SER A 1 118 ? -3.500 -5.362 6.188 1.00 89.31 118 SER A N 1
ATOM 973 C CA . SER A 1 118 ? -4.315 -5.515 7.391 1.00 89.31 118 SER A CA 1
ATOM 974 C C . SER A 1 118 ? -5.221 -6.746 7.290 1.00 89.31 118 SER A C 1
ATOM 976 O O . SER A 1 118 ? -5.355 -7.369 6.234 1.00 89.31 118 SER A O 1
ATOM 978 N N . GLY A 1 119 ? -5.820 -7.136 8.415 1.00 87.69 119 GLY A N 1
ATOM 979 C CA . GLY A 1 119 ? -6.704 -8.299 8.505 1.00 87.69 119 GLY A CA 1
ATOM 980 C C . GLY A 1 119 ? -6.025 -9.559 9.046 1.00 87.69 119 GLY A C 1
ATOM 981 O O . GLY A 1 119 ? -4.983 -9.510 9.710 1.00 87.69 119 GLY A O 1
ATOM 982 N N . THR A 1 120 ? -6.658 -10.709 8.805 1.00 90.69 120 THR A N 1
ATOM 983 C CA . THR A 1 120 ? -6.253 -11.995 9.391 1.00 90.69 120 THR A CA 1
ATOM 984 C C . THR A 1 120 ? -4.915 -12.484 8.836 1.00 90.69 120 THR A C 1
ATOM 986 O O . THR A 1 120 ? -4.519 -12.148 7.718 1.00 90.69 120 THR A O 1
ATOM 989 N N . LYS A 1 121 ? -4.206 -13.323 9.604 1.00 91.44 121 LYS A N 1
ATOM 990 C CA . LYS A 1 121 ? -2.951 -13.952 9.154 1.00 91.44 121 LYS A CA 1
ATOM 991 C C . LYS A 1 121 ? -3.139 -14.694 7.825 1.00 91.44 121 LYS A C 1
ATOM 993 O O . LYS A 1 121 ? -2.301 -14.556 6.941 1.00 91.44 121 LYS A O 1
ATOM 998 N N . GLN A 1 122 ? -4.254 -15.413 7.677 1.00 94.44 122 GLN A N 1
ATOM 999 C CA . GLN A 1 122 ? -4.570 -16.157 6.460 1.00 94.44 122 GLN A CA 1
ATOM 1000 C C . GLN A 1 122 ? -4.765 -15.233 5.253 1.00 94.44 122 GLN A C 1
ATOM 1002 O O . GLN A 1 122 ? -4.158 -15.465 4.211 1.00 94.44 122 GLN A O 1
ATOM 1007 N N . LYS A 1 123 ? -5.550 -14.155 5.404 1.00 92.81 123 LYS A N 1
ATOM 1008 C CA . LYS A 1 123 ? -5.769 -13.177 4.330 1.00 92.81 123 LYS A CA 1
ATOM 1009 C C . LYS A 1 123 ? -4.452 -12.530 3.894 1.00 92.81 123 LYS A C 1
ATOM 1011 O O . LYS A 1 123 ? -4.142 -12.510 2.709 1.00 92.81 123 LYS A O 1
ATOM 1016 N N . LYS A 1 124 ? -3.638 -12.081 4.854 1.00 94.38 124 LYS A N 1
ATOM 1017 C CA . LYS A 1 124 ? -2.322 -11.480 4.578 1.00 94.38 124 LYS A CA 1
ATOM 1018 C C . LYS A 1 124 ? -1.391 -12.440 3.839 1.00 94.38 124 LYS A C 1
ATOM 1020 O O . LYS A 1 124 ? -0.732 -12.029 2.891 1.00 94.38 124 LYS A O 1
ATOM 1025 N N . GLN A 1 125 ? -1.357 -13.712 4.242 1.00 95.19 125 GLN A N 1
ATOM 1026 C CA . GLN A 1 125 ? -0.548 -14.729 3.570 1.00 95.19 125 GLN A CA 1
ATOM 1027 C C . GLN A 1 125 ? -1.022 -14.978 2.133 1.00 95.19 125 GLN A C 1
ATOM 1029 O O . GLN A 1 125 ? -0.189 -15.092 1.240 1.00 95.19 125 GLN A O 1
ATOM 1034 N N . ASN A 1 126 ? -2.336 -15.028 1.903 1.00 96.38 126 ASN A N 1
ATOM 1035 C CA . ASN A 1 126 ? -2.902 -15.189 0.564 1.00 96.38 126 ASN A CA 1
ATOM 1036 C C . ASN A 1 126 ? -2.532 -14.014 -0.354 1.00 96.38 126 ASN A C 1
ATOM 1038 O O . ASN A 1 126 ? -2.008 -14.235 -1.441 1.00 96.38 126 ASN A O 1
ATOM 1042 N N . ILE A 1 127 ? -2.714 -12.774 0.116 1.00 96.31 127 ILE A N 1
ATOM 1043 C CA . ILE A 1 127 ? -2.320 -11.570 -0.631 1.00 96.31 127 ILE A CA 1
ATOM 1044 C C . ILE A 1 127 ? -0.826 -11.607 -0.948 1.00 96.31 127 ILE A C 1
ATOM 1046 O O . ILE A 1 127 ? -0.446 -11.402 -2.091 1.00 96.31 127 ILE A O 1
ATOM 1050 N N . LEU A 1 128 ? 0.028 -11.928 0.030 1.00 96.44 128 LEU A N 1
ATOM 1051 C CA . LEU A 1 128 ? 1.474 -12.041 -0.187 1.00 96.44 128 LEU A CA 1
ATOM 1052 C C . LEU A 1 128 ? 1.828 -13.044 -1.287 1.00 96.44 128 LEU A C 1
ATOM 1054 O O . LEU A 1 128 ? 2.683 -12.746 -2.116 1.00 96.44 128 LEU A O 1
ATOM 1058 N N . LEU A 1 129 ? 1.194 -14.220 -1.290 1.00 96.94 129 LEU A N 1
ATOM 1059 C CA . LEU A 1 129 ? 1.430 -15.237 -2.314 1.00 96.94 129 LEU A CA 1
ATOM 1060 C C . LEU A 1 129 ? 0.997 -14.744 -3.697 1.00 96.94 129 LEU A C 1
ATOM 1062 O O . LEU A 1 129 ? 1.773 -14.861 -4.639 1.00 96.94 129 LEU A O 1
ATOM 1066 N N . GLN A 1 130 ? -0.184 -14.133 -3.805 1.00 97.88 130 GLN A N 1
ATOM 1067 C CA . GLN A 1 130 ? -0.674 -13.568 -5.066 1.00 97.88 130 GLN A CA 1
ATOM 1068 C C . GLN A 1 130 ? 0.205 -12.418 -5.571 1.00 97.88 130 GLN A C 1
ATOM 1070 O O . GLN A 1 130 ? 0.463 -12.319 -6.765 1.00 97.88 130 GLN A O 1
ATOM 1075 N N . SER A 1 131 ? 0.703 -11.565 -4.673 1.00 97.31 131 SER A N 1
ATOM 1076 C CA . SER A 1 131 ? 1.623 -10.482 -5.023 1.00 97.31 131 SER A CA 1
ATOM 1077 C C . SER A 1 131 ? 2.955 -11.008 -5.544 1.00 97.31 131 SER A C 1
ATOM 1079 O O . SER A 1 131 ? 3.480 -10.473 -6.515 1.00 97.31 131 SER A O 1
ATOM 1081 N N . VAL A 1 132 ? 3.502 -12.053 -4.917 1.00 96.88 132 VAL A N 1
ATOM 1082 C CA . VAL A 1 132 ? 4.739 -12.699 -5.378 1.00 96.88 132 VAL A CA 1
ATOM 1083 C C . VAL A 1 132 ? 4.527 -13.362 -6.737 1.00 96.88 132 VAL A C 1
ATOM 1085 O O . VAL A 1 132 ? 5.329 -13.139 -7.635 1.00 96.88 132 VAL A O 1
ATOM 1088 N N . ASP A 1 133 ? 3.440 -14.111 -6.914 1.00 97.19 133 ASP A N 1
ATOM 1089 C CA . ASP A 1 133 ? 3.106 -14.750 -8.192 1.00 97.19 133 ASP A CA 1
ATOM 1090 C C . ASP A 1 133 ? 2.929 -13.720 -9.319 1.00 97.19 133 ASP A C 1
ATOM 1092 O O . ASP A 1 133 ? 3.487 -13.858 -10.407 1.00 97.19 133 ASP A O 1
ATOM 1096 N N . TRP A 1 134 ? 2.244 -12.610 -9.034 1.00 96.69 134 TRP A N 1
ATOM 1097 C CA . TRP A 1 134 ? 2.111 -11.499 -9.971 1.00 96.69 134 TRP A CA 1
ATOM 1098 C C . TRP A 1 134 ? 3.468 -10.878 -10.350 1.00 96.69 134 TRP A C 1
ATOM 1100 O O . TRP A 1 134 ? 3.699 -10.599 -11.528 1.00 96.69 134 TRP A O 1
ATOM 1110 N N . LEU A 1 135 ? 4.378 -10.676 -9.391 1.00 95.12 135 LEU A N 1
ATOM 1111 C CA . LEU A 1 135 ? 5.717 -10.141 -9.667 1.00 95.12 135 LEU A CA 1
ATOM 1112 C C . LEU A 1 135 ? 6.574 -11.126 -10.472 1.00 95.12 135 LEU A C 1
ATOM 1114 O O . LEU A 1 135 ? 7.271 -10.714 -11.396 1.00 95.12 135 LEU A O 1
ATOM 1118 N N . GLU A 1 136 ? 6.499 -12.420 -10.162 1.00 95.00 136 GLU A N 1
ATOM 1119 C CA . GLU A 1 136 ? 7.210 -13.471 -10.898 1.00 95.00 136 GLU A CA 1
ATOM 1120 C C . GLU A 1 136 ? 6.724 -13.605 -12.340 1.00 95.00 136 GLU A C 1
ATOM 1122 O O . GLU A 1 136 ? 7.535 -13.764 -13.252 1.00 95.00 136 GLU A O 1
ATOM 1127 N N . THR A 1 137 ? 5.413 -13.508 -12.553 1.00 94.75 137 THR A N 1
ATOM 1128 C CA . THR A 1 137 ? 4.799 -13.621 -13.881 1.00 94.75 137 THR A CA 1
ATOM 1129 C C . THR A 1 137 ? 5.008 -12.363 -14.722 1.00 94.75 137 THR A C 1
ATOM 1131 O O . THR A 1 137 ? 5.341 -12.463 -15.900 1.00 94.75 137 THR A O 1
ATOM 1134 N N . THR A 1 138 ? 4.862 -11.177 -14.125 1.00 93.69 138 THR A N 1
ATOM 1135 C CA . THR A 1 138 ? 4.950 -9.890 -14.841 1.00 93.69 138 THR A CA 1
ATOM 1136 C C . THR A 1 138 ? 6.395 -9.460 -15.090 1.00 93.69 138 THR A C 1
ATOM 1138 O O . THR A 1 138 ? 6.703 -8.908 -16.143 1.00 93.69 138 THR A O 1
ATOM 1141 N N . PHE A 1 139 ? 7.294 -9.719 -14.138 1.00 91.44 139 PHE A N 1
ATOM 1142 C CA . PHE A 1 139 ? 8.698 -9.300 -14.179 1.00 91.44 139 PHE A CA 1
ATOM 1143 C C . PHE A 1 139 ? 9.626 -10.516 -14.131 1.00 91.44 139 PHE A C 1
ATOM 1145 O O . PHE A 1 139 ? 10.580 -10.584 -13.351 1.00 91.44 139 PHE A O 1
ATOM 1152 N N . SER A 1 140 ? 9.344 -11.503 -14.980 1.00 90.50 140 SER A N 1
ATOM 1153 C CA . SER A 1 140 ? 10.059 -12.782 -15.018 1.00 90.50 140 SER A CA 1
ATOM 1154 C C . SER A 1 140 ? 11.567 -12.624 -15.266 1.00 90.50 140 SER A C 1
ATOM 1156 O O . SER A 1 140 ? 12.358 -13.371 -14.683 1.00 90.50 140 SER A O 1
ATOM 1158 N N . GLU A 1 141 ? 11.969 -11.615 -16.044 1.00 89.69 141 GLU A N 1
ATOM 1159 C CA . GLU A 1 141 ? 13.362 -11.345 -16.435 1.00 89.69 141 GLU A CA 1
ATOM 1160 C C . GLU A 1 141 ? 14.095 -10.314 -15.555 1.00 89.69 141 GLU A C 1
ATOM 1162 O O . GLU A 1 141 ? 15.321 -10.175 -15.646 1.00 89.69 141 GLU A O 1
ATOM 1167 N N . LYS A 1 142 ? 13.371 -9.590 -14.692 1.00 89.62 142 LYS A N 1
ATOM 1168 C CA . LYS A 1 142 ? 13.939 -8.580 -13.786 1.00 89.62 142 LYS A CA 1
ATOM 1169 C C . LYS A 1 142 ? 14.077 -9.133 -12.367 1.00 89.62 142 LYS A C 1
ATOM 1171 O O . LYS A 1 142 ? 13.388 -10.073 -11.967 1.00 89.62 142 LYS A O 1
ATOM 1176 N N . GLY A 1 143 ? 14.993 -8.547 -11.596 1.00 92.19 143 GLY A N 1
ATOM 1177 C CA . GLY A 1 143 ? 14.937 -8.686 -10.143 1.00 92.19 143 GLY A CA 1
ATOM 1178 C C . GLY A 1 143 ? 13.700 -7.972 -9.597 1.00 92.19 143 GLY A C 1
ATOM 1179 O O . GLY A 1 143 ? 13.143 -7.093 -10.259 1.00 92.19 143 GLY A O 1
ATOM 1180 N N . TRP A 1 144 ? 13.264 -8.330 -8.396 1.00 93.62 144 TRP A N 1
ATOM 1181 C CA . TRP A 1 144 ? 12.259 -7.533 -7.704 1.00 93.62 144 TRP A CA 1
ATOM 1182 C C . TRP A 1 144 ? 12.398 -7.612 -6.187 1.00 93.62 144 TRP A C 1
ATOM 1184 O O . TRP A 1 144 ? 12.893 -8.596 -5.632 1.00 93.62 144 TRP A O 1
ATOM 1194 N N . VAL A 1 145 ? 11.925 -6.570 -5.514 1.00 93.81 145 VAL A N 1
ATOM 1195 C CA . VAL A 1 145 ? 11.774 -6.491 -4.063 1.00 93.81 145 VAL A CA 1
ATOM 1196 C C . VAL A 1 145 ? 10.329 -6.112 -3.765 1.00 93.81 145 VAL A C 1
ATOM 1198 O O . VAL A 1 145 ? 9.848 -5.084 -4.220 1.00 93.81 145 VAL A O 1
ATOM 1201 N N . LEU A 1 146 ? 9.634 -6.933 -2.985 1.00 95.06 146 LEU A N 1
ATOM 1202 C CA . LEU A 1 146 ? 8.316 -6.623 -2.442 1.00 95.06 146 LEU A CA 1
ATOM 1203 C C . LEU A 1 146 ? 8.455 -6.314 -0.955 1.00 95.06 146 LEU A C 1
ATOM 1205 O O . LEU A 1 146 ? 8.855 -7.180 -0.170 1.00 95.06 146 LEU A O 1
ATOM 1209 N N . ARG A 1 147 ? 8.081 -5.097 -0.570 1.00 94.44 147 ARG A N 1
ATOM 1210 C CA . ARG A 1 147 ? 8.009 -4.631 0.812 1.00 94.44 147 ARG A CA 1
ATOM 1211 C C . ARG A 1 147 ? 6.557 -4.489 1.236 1.00 94.44 147 ARG A C 1
ATOM 1213 O O . ARG A 1 147 ? 5.734 -3.895 0.545 1.00 94.44 147 ARG A O 1
ATOM 1220 N N . GLY A 1 148 ? 6.247 -5.049 2.393 1.00 92.75 148 GLY A N 1
ATOM 1221 C CA . GLY A 1 148 ? 4.941 -4.960 3.022 1.00 92.75 148 GLY A CA 1
ATOM 1222 C C . GLY A 1 148 ? 5.065 -4.454 4.448 1.00 92.75 148 GLY A C 1
ATOM 1223 O O . GLY A 1 148 ? 6.003 -4.830 5.148 1.00 92.75 148 GLY A O 1
ATOM 1224 N N . VAL A 1 149 ? 4.096 -3.667 4.904 1.00 91.00 149 VAL A N 1
ATOM 1225 C CA . VAL A 1 149 ? 3.958 -3.323 6.325 1.00 91.00 149 VAL A CA 1
ATOM 1226 C C . VAL A 1 149 ? 2.607 -3.809 6.831 1.00 91.00 149 VAL A C 1
ATOM 1228 O O . VAL A 1 149 ? 1.562 -3.473 6.273 1.00 91.00 149 VAL A O 1
ATOM 1231 N N . ASP A 1 150 ? 2.626 -4.616 7.887 1.00 89.56 150 ASP A N 1
ATOM 1232 C CA . ASP A 1 150 ? 1.428 -5.018 8.616 1.00 89.56 150 ASP A CA 1
ATOM 1233 C C . ASP A 1 150 ? 0.952 -3.865 9.502 1.00 89.56 150 ASP A C 1
ATOM 1235 O O . ASP A 1 150 ? 1.572 -3.539 10.510 1.00 89.56 150 ASP A O 1
ATOM 1239 N N . LEU A 1 151 ? -0.176 -3.271 9.137 1.00 83.00 151 LEU A N 1
ATOM 1240 C CA . LEU A 1 151 ? -0.711 -2.056 9.738 1.00 83.00 151 LEU A CA 1
ATOM 1241 C C . LEU A 1 151 ? -1.162 -2.221 11.192 1.00 83.00 151 LEU A C 1
ATOM 1243 O O . LEU A 1 151 ? -1.195 -1.238 11.923 1.00 83.00 151 LEU A O 1
ATOM 1247 N N . LYS A 1 152 ? -1.512 -3.442 11.623 1.00 79.62 152 LYS A N 1
ATOM 1248 C CA . LYS A 1 152 ? -1.924 -3.687 13.016 1.00 79.62 152 LYS A CA 1
ATOM 1249 C C . LYS A 1 152 ? -0.732 -3.946 13.930 1.00 79.62 152 LYS A C 1
ATOM 1251 O O . LYS A 1 152 ? -0.801 -3.652 15.115 1.00 79.62 152 LYS A O 1
ATOM 1256 N N . THR A 1 153 ? 0.342 -4.536 13.404 1.00 81.00 153 THR A N 1
ATOM 1257 C CA . THR A 1 153 ? 1.493 -4.957 14.226 1.00 81.00 153 THR A CA 1
ATOM 1258 C C . THR A 1 153 ? 2.761 -4.146 13.985 1.00 81.00 153 THR A C 1
ATOM 1260 O O . THR A 1 153 ? 3.743 -4.342 14.696 1.00 81.00 153 THR A O 1
ATOM 1263 N N . GLY A 1 154 ? 2.780 -3.295 12.960 1.00 79.50 154 GLY A N 1
ATOM 1264 C CA . GLY A 1 154 ? 3.975 -2.599 12.486 1.00 79.50 154 GLY A CA 1
ATOM 1265 C C . GLY A 1 154 ? 5.040 -3.531 11.903 1.00 79.50 154 GLY A C 1
ATOM 1266 O O . GLY A 1 154 ? 6.157 -3.093 11.653 1.00 79.50 154 GLY A O 1
ATOM 1267 N N . LYS A 1 155 ? 4.754 -4.827 11.710 1.00 87.38 155 LYS A N 1
ATOM 1268 C CA . LYS A 1 155 ? 5.751 -5.785 11.217 1.00 87.38 155 LYS A CA 1
ATOM 1269 C C . LYS A 1 155 ? 6.037 -5.562 9.739 1.00 87.38 155 LYS A C 1
ATOM 1271 O O . LYS A 1 155 ? 5.128 -5.565 8.910 1.00 87.38 155 LYS A O 1
ATOM 1276 N N . HIS A 1 156 ? 7.321 -5.457 9.420 1.00 90.31 156 HIS A N 1
ATOM 1277 C CA . HIS A 1 156 ? 7.814 -5.366 8.051 1.00 90.31 156 HIS A CA 1
ATOM 1278 C C . HIS A 1 156 ? 7.938 -6.760 7.436 1.00 90.31 156 HIS A C 1
ATOM 1280 O O . HIS A 1 156 ? 8.370 -7.719 8.080 1.00 90.31 156 HIS A O 1
ATOM 1286 N N . ILE A 1 157 ? 7.558 -6.871 6.171 1.00 93.50 157 ILE A N 1
ATOM 1287 C CA . ILE A 1 157 ? 7.641 -8.079 5.359 1.00 93.50 157 ILE A CA 1
ATOM 1288 C C . ILE A 1 157 ? 8.468 -7.741 4.129 1.00 93.50 157 ILE A C 1
ATOM 1290 O O . ILE A 1 157 ? 8.233 -6.729 3.476 1.00 93.50 157 ILE A O 1
ATOM 1294 N N . MET A 1 158 ? 9.419 -8.609 3.798 1.00 95.06 158 MET A N 1
ATOM 1295 C CA . MET A 1 158 ? 10.235 -8.471 2.601 1.00 95.06 158 MET A CA 1
ATOM 1296 C C . MET A 1 158 ? 10.256 -9.787 1.830 1.00 95.06 158 MET A C 1
ATOM 1298 O O . MET A 1 158 ? 10.398 -10.868 2.414 1.00 95.06 158 MET A O 1
ATOM 1302 N N . ARG A 1 159 ? 10.096 -9.702 0.513 1.00 96.00 159 ARG A N 1
ATOM 1303 C CA . ARG A 1 159 ? 10.342 -10.786 -0.440 1.00 96.00 159 ARG A CA 1
ATOM 1304 C C . ARG A 1 159 ? 11.225 -10.246 -1.551 1.00 96.00 159 ARG A C 1
ATOM 1306 O O . ARG A 1 159 ? 11.077 -9.092 -1.934 1.00 96.00 159 ARG A O 1
ATOM 1313 N N . VAL A 1 160 ? 12.154 -11.066 -2.023 1.00 95.06 160 VAL A N 1
ATOM 1314 C CA . VAL A 1 160 ? 13.161 -10.646 -2.996 1.00 95.06 160 VAL A CA 1
ATOM 1315 C C . VAL A 1 160 ? 13.360 -11.750 -4.019 1.00 95.06 160 VAL A C 1
ATOM 1317 O O . VAL A 1 160 ? 13.487 -12.918 -3.649 1.00 95.06 160 VAL A O 1
ATOM 1320 N N . LYS A 1 161 ? 13.471 -11.352 -5.282 1.00 93.94 161 LYS A N 1
ATOM 1321 C CA . LYS A 1 161 ? 14.057 -12.135 -6.361 1.00 93.94 161 LYS A CA 1
ATOM 1322 C C . LYS A 1 161 ? 15.299 -11.413 -6.855 1.00 93.94 161 LYS A C 1
ATOM 1324 O O . LYS A 1 161 ? 15.221 -10.316 -7.405 1.00 93.94 161 LYS A O 1
ATOM 1329 N N . SER A 1 162 ? 16.452 -12.048 -6.699 1.00 87.06 162 SER A N 1
ATOM 1330 C CA . SER A 1 162 ? 17.672 -11.602 -7.366 1.00 87.06 162 SER A CA 1
ATOM 1331 C C . SER A 1 162 ? 17.639 -12.048 -8.826 1.00 87.06 162 SER A C 1
ATOM 1333 O O . SER A 1 162 ? 17.232 -13.173 -9.128 1.00 87.06 162 SER A O 1
ATOM 1335 N N . ARG A 1 163 ? 18.086 -11.184 -9.744 1.00 78.44 163 ARG A N 1
ATOM 1336 C CA . ARG A 1 163 ? 18.291 -11.573 -11.143 1.00 78.44 163 ARG A CA 1
ATOM 1337 C C . ARG A 1 163 ? 19.252 -12.764 -11.155 1.00 78.44 163 ARG A C 1
ATOM 1339 O O . ARG A 1 163 ? 20.336 -12.670 -10.580 1.00 78.44 163 ARG A O 1
ATOM 1346 N N . ARG A 1 164 ? 18.866 -13.887 -11.772 1.00 62.62 164 ARG A N 1
ATOM 1347 C CA . ARG A 1 164 ? 19.822 -14.974 -12.022 1.00 62.62 164 ARG A CA 1
ATOM 1348 C C . ARG A 1 164 ? 20.893 -14.393 -12.940 1.00 62.62 164 ARG A C 1
ATOM 1350 O O . ARG A 1 164 ? 20.587 -14.017 -14.068 1.00 62.62 164 ARG A O 1
ATOM 1357 N N . GLY A 1 165 ? 22.102 -14.213 -12.416 1.00 49.44 165 GLY A N 1
ATOM 1358 C CA . GLY A 1 165 ? 23.226 -13.756 -13.216 1.00 49.44 165 GLY A CA 1
ATOM 1359 C C . GLY A 1 165 ? 23.461 -14.756 -14.340 1.00 49.44 165 GLY A C 1
ATOM 1360 O O . GLY A 1 165 ? 23.623 -15.945 -14.078 1.00 49.44 165 GLY A O 1
ATOM 1361 N N . TYR A 1 166 ? 23.479 -14.278 -15.581 1.00 41.75 166 TYR A N 1
ATOM 1362 C CA . TYR A 1 166 ? 24.342 -14.909 -16.563 1.00 41.75 166 TYR A CA 1
ATOM 1363 C C . TYR A 1 166 ? 25.764 -14.629 -16.083 1.00 41.75 166 TYR A C 1
ATOM 1365 O O . TYR A 1 166 ? 26.225 -13.489 -16.131 1.00 41.75 166 TYR A O 1
ATOM 1373 N N . SER A 1 167 ? 26.406 -15.651 -15.523 1.00 38.69 167 SER A N 1
ATOM 1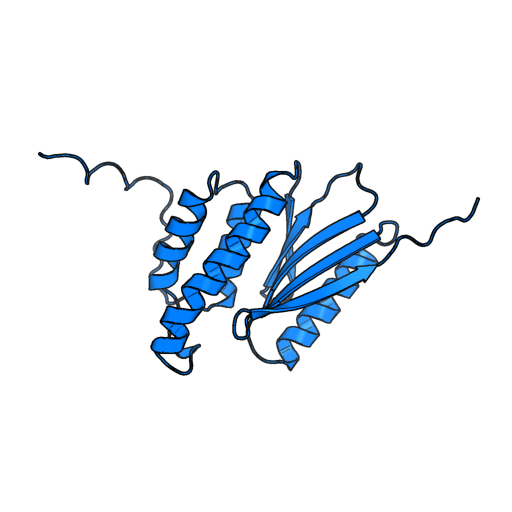374 C CA . SER A 1 167 ? 27.859 -15.712 -15.471 1.00 38.69 167 SER A CA 1
ATOM 1375 C C . SER A 1 167 ? 28.335 -15.613 -16.921 1.00 38.69 167 SER A C 1
ATOM 1377 O O . SER A 1 167 ? 28.010 -16.494 -17.718 1.00 38.69 167 SER A O 1
ATOM 1379 N N . LEU A 1 168 ? 28.987 -14.504 -17.272 1.00 38.28 168 LEU A N 1
ATOM 1380 C CA . LEU A 1 168 ? 29.832 -14.445 -18.465 1.00 38.28 168 LEU A CA 1
ATOM 1381 C C . LEU A 1 168 ? 31.087 -15.285 -18.222 1.00 38.28 168 LEU A C 1
ATOM 1383 O O . LEU A 1 168 ? 31.585 -15.252 -17.072 1.00 38.28 168 LEU A O 1
#

Secondary structure (DSSP, 8-state):
---SSSSS--S------SPBPHHHHHHHHHHHHHTT---SHHHHHHHHHHHHTTB-GGGSSSHHHHHHHHHHHHHHHHHHHHHHHT-S-EEEEEETTEEEEEE--TT-SEEEEEEEE-S-HHHHHHHHHHHHHHHHHHTTTSEEEEEEEETTT--EEEEEE-------

Organism: NCBI:txid930129

Sequence (168 aa):
MKDFNAHIESSNRRSFTDPICLQQLFNEILREIADARISTEKDLLLNIKRKWMYLDYNDFSTVGDF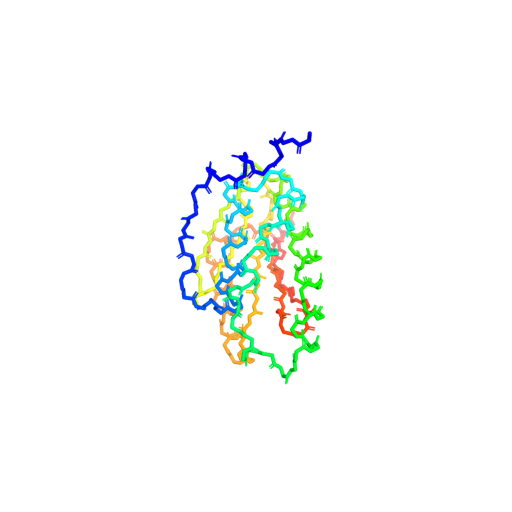IASITAVMDEALKVFRYLRFTDKTIGKQIDGVYIAYDNQENFSSIEAWMFLSGTKQKKQNILLQSVDWLETTFSEKGWVLRGVDLKTGKHIMRVKSRRGYSL

Foldseek 3Di:
DDPPPPPPPDDDDPPLPAQDEPQLLFLVLLVCLLVCVQPDLVSSLVSLVVNLVRHDCVLDPDPVLSVVLSVLVSVVSVVSSVVNVPAPHWDWDDFPSWIKIKGDDVPDLEIEIETEDEDDPVVRVVSVVVVVVCCCVVVVQGKYKYWYAHSSPRDIDIDIDDHPDPPD